Protein AF-0000000066623581 (afdb_homodimer)

Nearest PDB structures (foldseek):
  4w92-assembly1_B  TM=9.707E-01  e=7.451E-16  Homo sapiens
  6laz-assembly2_C  TM=9.858E-01  e=1.625E-15  Homo sapiens
  7lhx-assembly1_A  TM=9.417E-01  e=9.216E-16  Homo sapiens
  6cmn-assembly1_A  TM=9.379E-01  e=4.705E-15  Oryctolagus cuniculus
  8qzs-assembly1_2B  TM=9.803E-01  e=4.235E-14  Homo sapiens

Solvent-accessible surface area (backbone atoms only — not comparable to full-atom values): 9289 Å² total; per-residue (Å²): 124,81,68,74,72,76,64,66,34,26,19,30,33,34,36,55,40,54,69,84,54,53,65,72,57,48,52,52,52,49,50,66,63,54,43,78,47,38,60,68,74,48,71,49,71,46,78,46,85,92,34,56,24,31,36,36,43,31,29,72,42,40,67,25,28,53,50,39,39,70,71,40,51,58,36,76,41,87,90,27,51,27,41,54,38,65,22,126,79,68,73,72,76,63,65,32,27,19,31,34,34,36,55,42,55,68,84,53,54,67,71,57,46,52,52,52,49,48,66,64,52,45,78,47,38,61,67,72,48,72,48,70,48,79,46,85,91,34,60,24,34,36,36,42,31,29,72,42,40,67,25,27,54,51,40,40,70,72,40,50,57,37,77,41,86,91,25,52,27,42,54,38,67,22

Radius of gyration: 16.02 Å; Cα contacts (8 Å, |Δi|>4): 332; chains: 2; bounding box: 30×44×46 Å

Foldseek 3Di:
DPPPPPPQFQKKKKAFADQVDDQVRVQVVVCVVLCVLHAWPDKDDDNPPVQGRMMMTGHPDSSSLVVCQVVQDQNDDPRTGMHMDGD/DPPPPPPQFQKKKKAFADQVDDQVRVQVVVCVVLCVLHAWPDKDDDNPPVQGRMMMTGHPDSSSLVVCQVVQDQNDDPNTGMHMDGD

Organism: Homo sapiens (NCBI:txid9606)

InterPro domains:
  IPR000504 RNA recognition motif domain [PF00076] (12-82)
  IPR000504 RNA recognition motif domain [PS50102] (10-87)
  IPR000504 RNA recognition motif domain [SM00360] (11-85)
  IPR012677 Nucleotide-binding alpha-beta plait domain superfamily [G3DSA:3.30.70.330] (3-87)
  IPR035979 RNA-binding domain superfamily [SSF54928] (5-86)
  IPR045164 RNA-binding region-containing protein RBM41/RNPC3 [PTHR16105] (8-82)

Structure (mmCIF, N/CA/C/O backbone):
data_AF-0000000066623581-model_v1
#
loop_
_entity.id
_entity.type
_entity.pdbx_description
1 polymer 'Small nuclear ribonucleoprotein polypeptide A'
#
loop_
_atom_site.group_PDB
_atom_site.id
_atom_site.type_symbol
_atom_site.label_atom_id
_atom_site.label_alt_id
_atom_site.label_comp_id
_atom_site.label_asym_id
_atom_site.label_entity_id
_atom_site.label_seq_id
_atom_site.pdbx_PDB_ins_code
_atom_site.Cartn_x
_atom_site.Cartn_y
_atom_site.Cartn_z
_atom_site.occupancy
_atom_site.B_iso_or_equiv
_atom_site.auth_seq_id
_atom_site.auth_comp_id
_atom_site.auth_asym_id
_atom_site.auth_atom_id
_atom_site.pdbx_PDB_model_num
ATOM 1 N N . MET A 1 1 ? -3.604 20.906 -21.891 1 21.44 1 MET A N 1
ATOM 2 C CA . MET A 1 1 ? -3.58 19.484 -22.234 1 21.44 1 MET A CA 1
ATOM 3 C C . MET A 1 1 ? -3.334 18.625 -21 1 21.44 1 MET A C 1
ATOM 5 O O . MET A 1 1 ? -2.387 18.859 -20.25 1 21.44 1 MET A O 1
ATOM 9 N N . ALA A 1 2 ? -4.367 18.062 -20.438 1 31.56 2 ALA A N 1
ATOM 10 C CA . ALA A 1 2 ? -4.238 17.594 -19.062 1 31.56 2 ALA A CA 1
ATOM 11 C C . ALA A 1 2 ? -3.074 16.625 -18.922 1 31.56 2 ALA A C 1
ATOM 13 O O . ALA A 1 2 ? -2.963 15.656 -19.688 1 31.56 2 ALA A O 1
ATOM 14 N N . VAL A 1 3 ? -1.885 17.031 -18.828 1 36.88 3 VAL A N 1
ATOM 15 C CA . VAL A 1 3 ? -0.768 16.109 -18.656 1 36.88 3 VAL A CA 1
ATOM 16 C C . VAL A 1 3 ? -1.218 14.914 -17.812 1 36.88 3 VAL A C 1
ATOM 18 O O . VAL A 1 3 ? -1.796 15.078 -16.734 1 36.88 3 VAL A O 1
ATOM 21 N N . PRO A 1 4 ? -1.671 13.938 -18.438 1 39.44 4 PRO A N 1
ATOM 22 C CA . PRO A 1 4 ? -2.146 12.797 -17.656 1 39.44 4 PRO A CA 1
ATOM 23 C C . PRO A 1 4 ? -1.279 12.523 -16.438 1 39.44 4 PRO A C 1
ATOM 25 O O . PRO A 1 4 ? -0.058 12.398 -16.547 1 39.44 4 PRO A O 1
ATOM 28 N N . GLU A 1 5 ? -1.273 13.359 -15.523 1 42.47 5 GLU A N 1
ATOM 29 C CA . GLU A 1 5 ? -0.452 13.266 -14.32 1 42.47 5 GLU A CA 1
ATOM 30 C C . GLU A 1 5 ? -0.255 11.812 -13.898 1 42.47 5 GLU A C 1
ATOM 32 O O . GLU A 1 5 ? -1.187 11.172 -13.406 1 42.47 5 GLU A O 1
ATOM 37 N N . THR A 1 6 ? 0.348 11.031 -14.812 1 47.38 6 THR A N 1
ATOM 38 C CA . THR A 1 6 ? 0.701 9.656 -14.484 1 47.38 6 THR A CA 1
ATOM 39 C C . THR A 1 6 ? 1.296 9.578 -13.078 1 47.38 6 THR A C 1
ATOM 41 O O . THR A 1 6 ? 2.402 10.062 -12.836 1 47.38 6 THR A O 1
ATOM 44 N N . ARG A 1 7 ? 0.52 9.797 -12.039 1 55.69 7 ARG A N 1
ATOM 45 C CA . ARG A 1 7 ? 0.974 9.914 -10.656 1 55.69 7 ARG A CA 1
ATOM 46 C C . ARG A 1 7 ? 1.754 8.672 -10.234 1 55.69 7 ARG A C 1
ATOM 48 O O . ARG A 1 7 ? 1.353 7.547 -10.539 1 55.69 7 ARG A O 1
ATOM 55 N N . PRO A 1 8 ? 3.105 8.797 -10.016 1 64.81 8 PRO A N 1
ATOM 56 C CA . PRO A 1 8 ? 4.012 7.711 -9.617 1 64.81 8 PRO A CA 1
ATOM 57 C C . PRO A 1 8 ? 3.422 6.816 -8.531 1 64.81 8 PRO A C 1
ATOM 59 O O . PRO A 1 8 ? 2.754 7.305 -7.617 1 64.81 8 PRO A O 1
ATOM 62 N N . ASN A 1 9 ? 3.316 5.527 -8.875 1 87 9 ASN A N 1
ATOM 63 C CA . ASN A 1 9 ? 2.738 4.57 -7.938 1 87 9 ASN A CA 1
ATOM 64 C C . ASN A 1 9 ? 3.814 3.719 -7.27 1 87 9 ASN A C 1
ATOM 66 O O . ASN A 1 9 ? 4.535 2.982 -7.945 1 87 9 ASN A O 1
ATOM 70 N N . HIS A 1 10 ? 3.916 3.852 -5.953 1 93.25 10 HIS A N 1
ATOM 71 C CA . HIS A 1 10 ? 4.871 3.066 -5.184 1 93.25 10 HIS A CA 1
ATOM 72 C C . HIS A 1 10 ? 4.371 1.642 -4.969 1 93.25 10 HIS A C 1
ATOM 74 O O . HIS A 1 10 ? 5.145 0.753 -4.609 1 93.25 10 HIS A O 1
ATOM 80 N N . THR A 1 11 ? 3.092 1.445 -5.238 1 95.56 11 THR A N 1
ATOM 81 C CA . THR A 1 11 ? 2.471 0.209 -4.777 1 95.56 11 THR A CA 1
ATOM 82 C C . THR A 1 11 ? 1.982 -0.625 -5.957 1 95.56 11 THR A C 1
ATOM 84 O O . THR A 1 11 ? 1.355 -0.098 -6.879 1 95.56 11 THR A O 1
ATOM 87 N N . ILE A 1 12 ? 2.289 -1.877 -5.875 1 95.12 12 ILE A N 1
ATOM 88 C CA . ILE A 1 12 ? 1.682 -2.785 -6.84 1 95.12 12 ILE A CA 1
ATOM 89 C C . ILE A 1 12 ? 0.697 -3.711 -6.129 1 95.12 12 ILE A C 1
ATOM 91 O O . ILE A 1 12 ? 0.937 -4.129 -4.996 1 95.12 12 ILE A O 1
ATOM 95 N N . TYR A 1 13 ? -0.347 -3.84 -6.75 1 93.88 13 TYR A N 1
A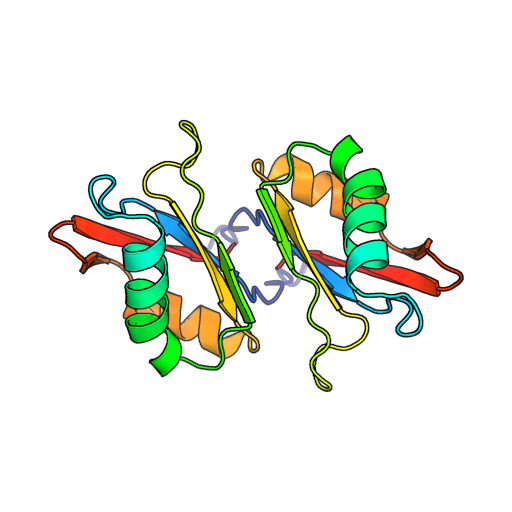TOM 96 C CA . TYR A 1 13 ? -1.37 -4.797 -6.348 1 93.88 13 TYR A CA 1
ATOM 97 C C . TYR A 1 13 ? -1.183 -6.129 -7.066 1 93.88 13 TYR A C 1
ATOM 99 O O . TYR A 1 13 ? -0.993 -6.164 -8.281 1 93.88 13 TYR A O 1
ATOM 107 N N . ILE A 1 14 ? -1.216 -7.227 -6.293 1 95.75 14 ILE A N 1
ATOM 108 C CA . ILE A 1 14 ? -1.055 -8.562 -6.852 1 95.75 14 ILE A CA 1
ATOM 109 C C . ILE A 1 14 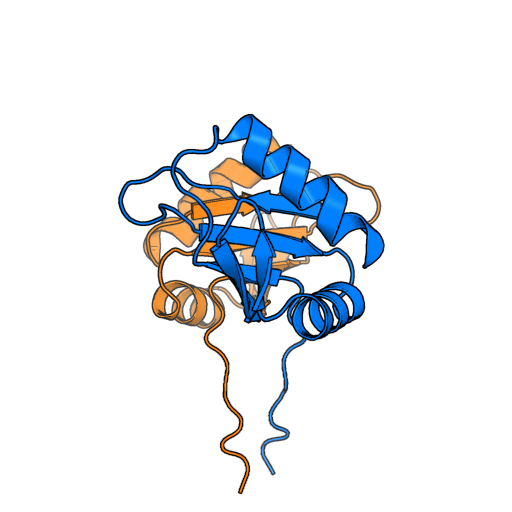? -2.301 -9.398 -6.562 1 95.75 14 ILE A C 1
ATOM 111 O O . ILE A 1 14 ? -2.832 -9.367 -5.449 1 95.75 14 ILE A O 1
ATOM 115 N N . ASN A 1 15 ? -2.771 -10.047 -7.645 1 93.81 15 ASN A N 1
ATOM 116 C CA . ASN A 1 15 ? -3.867 -10.984 -7.43 1 93.81 15 ASN A CA 1
ATOM 117 C C . ASN A 1 15 ? -3.578 -12.336 -8.07 1 93.81 15 ASN A C 1
ATOM 119 O O . ASN A 1 15 ? -2.512 -12.539 -8.648 1 93.81 15 ASN A O 1
ATOM 123 N N . ASN A 1 16 ? -4.422 -13.273 -7.73 1 95 16 ASN A N 1
ATOM 124 C CA . ASN A 1 16 ? -4.324 -14.648 -8.219 1 95 16 ASN A CA 1
ATOM 125 C C . ASN A 1 16 ? -3.195 -15.406 -7.527 1 95 16 ASN A C 1
ATOM 127 O O . ASN A 1 16 ? -2.529 -16.234 -8.148 1 95 16 ASN A O 1
ATOM 131 N N . LEU A 1 17 ? -2.99 -15.086 -6.273 1 95.94 17 LEU A N 1
ATOM 132 C CA . LEU A 1 17 ? -2.043 -15.844 -5.465 1 95.94 17 LEU A CA 1
ATOM 133 C C . LEU A 1 17 ? -2.697 -17.109 -4.898 1 95.94 17 LEU A C 1
ATOM 135 O O . LEU A 1 17 ? -3.916 -17.141 -4.707 1 95.94 17 LEU A O 1
ATOM 139 N N . ASN A 1 18 ? -1.864 -18.031 -4.691 1 95.5 18 ASN A N 1
ATOM 140 C CA . ASN A 1 18 ? -2.342 -19.312 -4.156 1 95.5 18 ASN A CA 1
ATOM 141 C C . ASN A 1 18 ? -2.865 -19.156 -2.73 1 95.5 18 ASN A C 1
ATOM 143 O O . ASN A 1 18 ? -2.117 -18.781 -1.826 1 95.5 18 ASN A O 1
ATOM 147 N N . GLU A 1 19 ? -4.039 -19.438 -2.555 1 94.12 19 GLU A N 1
ATOM 148 C CA . GLU A 1 19 ? -4.711 -19.203 -1.279 1 94.12 19 GLU A CA 1
ATOM 149 C C . GLU A 1 19 ? -4.414 -20.328 -0.285 1 94.12 19 GLU A C 1
ATOM 151 O O . GLU A 1 19 ? -4.711 -20.203 0.905 1 94.12 19 GLU A O 1
ATOM 156 N N . LYS A 1 20 ? -3.816 -21.312 -0.654 1 94.12 20 LYS A N 1
ATOM 157 C CA . LYS A 1 20 ? -3.498 -22.453 0.199 1 94.12 20 LYS A CA 1
ATOM 158 C C . LYS A 1 20 ? -2.203 -22.219 0.972 1 94.12 20 LYS A C 1
ATOM 160 O O . LYS A 1 20 ? -1.909 -22.938 1.933 1 94.12 20 LYS A O 1
ATOM 165 N N . ILE A 1 21 ? -1.446 -21.281 0.54 1 95.19 21 ILE A N 1
ATOM 166 C CA . ILE A 1 21 ? -0.164 -20.984 1.17 1 95.19 21 ILE A CA 1
ATOM 167 C C . ILE A 1 21 ? -0.391 -20.172 2.449 1 95.19 21 ILE A C 1
ATOM 169 O O . ILE A 1 21 ? -1.214 -19.25 2.475 1 95.19 21 ILE A O 1
ATOM 173 N N . LYS A 1 22 ? 0.323 -20.578 3.479 1 94 22 LYS A N 1
ATOM 174 C CA . LYS A 1 22 ? 0.242 -19.828 4.734 1 94 22 LYS A CA 1
ATOM 175 C C . LYS A 1 22 ? 0.644 -18.375 4.539 1 94 22 LYS A C 1
ATOM 177 O O . LYS A 1 22 ? 1.598 -18.078 3.814 1 94 22 LYS A O 1
ATOM 182 N N . LYS A 1 23 ? -0.015 -17.547 5.23 1 93.5 23 LYS A N 1
ATOM 183 C CA . LYS A 1 23 ? 0.172 -16.109 5.09 1 93.5 23 LYS A CA 1
ATOM 184 C C . LYS A 1 23 ? 1.636 -15.719 5.285 1 93.5 23 LYS A C 1
ATOM 186 O O . LYS A 1 23 ? 2.215 -15.016 4.449 1 93.5 23 LYS A O 1
ATOM 191 N N . ASP A 1 24 ? 2.225 -16.203 6.426 1 94.75 24 ASP A N 1
ATOM 192 C CA . ASP A 1 24 ? 3.605 -15.844 6.738 1 94.75 24 ASP A CA 1
ATOM 193 C C . ASP A 1 24 ? 4.562 -16.359 5.668 1 94.75 24 ASP A C 1
ATOM 195 O O . ASP A 1 24 ? 5.52 -15.672 5.301 1 94.75 24 ASP A O 1
ATOM 199 N N . GLU A 1 25 ? 4.27 -17.5 5.152 1 96.31 25 GLU A N 1
ATOM 200 C CA . GLU A 1 25 ? 5.09 -18.078 4.094 1 96.31 25 GLU A CA 1
ATOM 201 C C . GLU A 1 25 ? 4.938 -17.297 2.793 1 96.31 25 GLU A C 1
ATOM 203 O O . GLU A 1 25 ? 5.926 -17.016 2.109 1 96.31 25 GLU A O 1
ATOM 208 N N . LEU A 1 26 ? 3.74 -16.938 2.521 1 95.94 26 LEU A N 1
ATOM 209 C CA . LEU A 1 26 ? 3.463 -16.172 1.316 1 95.94 26 LEU A CA 1
ATOM 210 C C . LEU A 1 26 ? 4.168 -14.812 1.363 1 95.94 26 LEU A C 1
ATOM 212 O O . LEU A 1 26 ? 4.793 -14.406 0.384 1 95.94 26 LEU A O 1
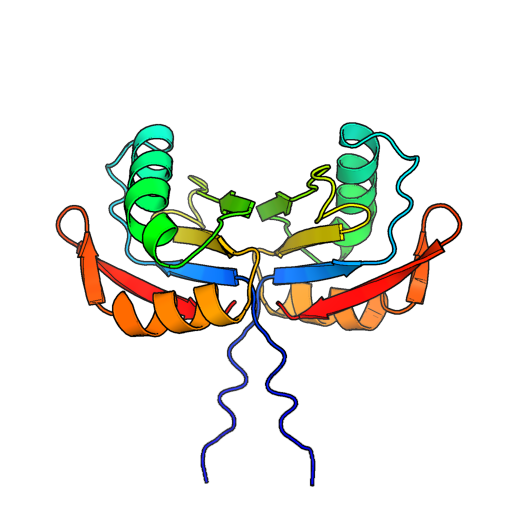ATOM 216 N N . LYS A 1 27 ? 4.082 -14.188 2.461 1 96.44 27 LYS A N 1
ATOM 217 C CA . LYS A 1 27 ? 4.738 -12.891 2.635 1 96.44 27 LYS A CA 1
ATOM 218 C C . LYS A 1 27 ? 6.246 -13.008 2.43 1 96.44 27 LYS A C 1
ATOM 220 O O . LYS A 1 27 ? 6.844 -12.188 1.729 1 96.44 27 LYS A O 1
ATOM 225 N N . LYS A 1 28 ? 6.848 -13.969 3.016 1 97.75 28 LYS A N 1
ATOM 226 C CA . LYS A 1 28 ? 8.281 -14.203 2.877 1 97.75 28 LYS A CA 1
ATOM 227 C C . LYS A 1 28 ? 8.664 -14.453 1.422 1 97.75 28 LYS A C 1
ATOM 229 O O . LYS A 1 28 ? 9.672 -13.938 0.937 1 97.75 28 LYS A O 1
ATOM 234 N N . SER A 1 29 ? 7.863 -15.281 0.788 1 97.88 29 SER A N 1
ATOM 235 C CA . SER A 1 29 ? 8.133 -15.617 -0.605 1 97.88 29 SER A CA 1
ATOM 236 C C . SER A 1 29 ? 8.016 -14.398 -1.506 1 97.88 29 SER A C 1
ATOM 238 O O . SER A 1 29 ? 8.859 -14.18 -2.379 1 97.88 29 SER A O 1
ATOM 240 N N . LEU A 1 30 ? 7.023 -13.602 -1.271 1 98.06 30 LEU A N 1
ATOM 241 C CA . LEU A 1 30 ? 6.855 -12.367 -2.031 1 98.06 30 LEU A CA 1
ATOM 242 C C . LEU A 1 30 ? 8.023 -11.422 -1.796 1 98.06 30 LEU A C 1
ATOM 244 O O . LEU A 1 30 ? 8.516 -10.789 -2.734 1 98.06 30 LEU A O 1
ATOM 248 N N . TYR A 1 31 ? 8.391 -11.328 -0.557 1 98.12 31 TYR A N 1
ATOM 249 C CA . TYR A 1 31 ? 9.555 -10.5 -0.25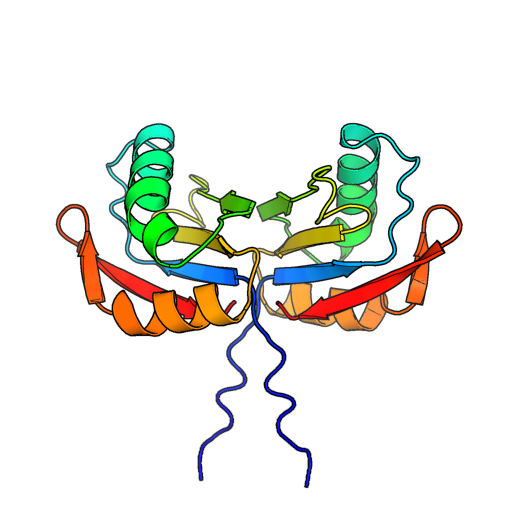 1 98.12 31 TYR A CA 1
ATOM 250 C C . TYR A 1 31 ? 10.781 -10.969 -1.024 1 98.12 31 TYR A C 1
ATOM 252 O O . TYR A 1 31 ? 11.5 -10.148 -1.607 1 98.12 31 TYR A O 1
ATOM 260 N N . ALA A 1 32 ? 11.016 -12.242 -1.083 1 97.81 32 ALA A N 1
ATOM 261 C CA . ALA A 1 32 ? 12.18 -12.812 -1.754 1 97.81 32 ALA A CA 1
ATOM 262 C C . ALA A 1 32 ? 12.148 -12.523 -3.252 1 97.81 32 ALA A C 1
ATOM 264 O O . ALA A 1 32 ? 13.18 -12.219 -3.854 1 97.81 32 ALA A O 1
ATOM 265 N N . ILE A 1 33 ? 11.016 -12.547 -3.85 1 97.25 33 ILE A N 1
ATOM 266 C CA . ILE A 1 33 ? 10.844 -12.375 -5.289 1 97.25 33 ILE A CA 1
ATOM 267 C C . ILE A 1 33 ? 10.953 -10.891 -5.645 1 97.25 33 ILE A C 1
ATOM 269 O O . ILE A 1 33 ? 11.664 -10.523 -6.586 1 97.25 33 ILE A O 1
ATOM 273 N N . PHE A 1 34 ? 10.328 -10.023 -4.941 1 98.19 34 PHE A N 1
ATOM 274 C CA . PHE A 1 34 ? 10.164 -8.633 -5.348 1 98.19 34 PHE A CA 1
ATOM 275 C C . PHE A 1 34 ? 11.328 -7.785 -4.852 1 98.19 34 PHE A C 1
ATOM 277 O O . PHE A 1 34 ? 11.531 -6.668 -5.332 1 98.19 34 PHE A O 1
ATOM 284 N N . SER A 1 35 ? 12.07 -8.289 -3.916 1 98.12 35 SER A N 1
ATOM 285 C CA . SER A 1 35 ? 13.188 -7.516 -3.375 1 98.12 35 SER A CA 1
ATOM 286 C C . SER A 1 35 ? 14.227 -7.215 -4.449 1 98.12 35 SER A C 1
ATOM 288 O O . SER A 1 35 ? 15.023 -6.285 -4.309 1 98.12 35 SER A O 1
ATOM 290 N N . GLN A 1 36 ? 14.258 -7.992 -5.48 1 97.62 36 GLN A N 1
ATOM 291 C CA . GLN A 1 36 ? 15.234 -7.801 -6.547 1 97.62 36 GLN A CA 1
ATOM 292 C C . GLN A 1 36 ? 14.992 -6.492 -7.289 1 97.62 36 GLN A C 1
ATOM 294 O O . GLN A 1 36 ? 15.875 -5.996 -7.992 1 97.62 36 GLN A O 1
ATOM 299 N N . PHE A 1 37 ? 13.844 -5.988 -7.219 1 98 37 PHE A N 1
ATOM 300 C CA . PHE A 1 37 ? 13.5 -4.805 -7.996 1 98 37 PHE A CA 1
ATOM 301 C C . PHE A 1 37 ? 13.781 -3.535 -7.199 1 98 37 PHE A C 1
ATOM 303 O O . PHE A 1 37 ? 13.727 -2.432 -7.746 1 98 37 PHE A O 1
ATOM 310 N N . GLY A 1 38 ? 13.977 -3.736 -5.875 1 97.56 38 GLY A N 1
ATOM 311 C CA . GLY A 1 38 ? 14.266 -2.588 -5.031 1 97.56 38 GLY A CA 1
ATOM 312 C C . GLY A 1 38 ? 13.828 -2.785 -3.59 1 97.56 38 GLY A C 1
ATOM 313 O O . GLY A 1 38 ? 13.328 -3.852 -3.227 1 97.56 38 GLY A O 1
ATOM 314 N N . GLN A 1 39 ? 14.055 -1.766 -2.838 1 95.44 39 GLN A N 1
ATOM 315 C CA . GLN A 1 39 ? 13.711 -1.815 -1.421 1 95.44 39 GLN A CA 1
ATOM 316 C C . GLN A 1 39 ? 12.195 -1.862 -1.225 1 95.44 39 GLN A C 1
ATOM 318 O O . GLN A 1 39 ? 11.461 -1.068 -1.817 1 95.44 39 GLN A O 1
ATOM 323 N N . ILE A 1 40 ? 11.844 -2.809 -0.389 1 96.19 40 ILE A N 1
ATOM 324 C CA . ILE A 1 40 ? 10.43 -2.977 -0.048 1 96.19 40 ILE A CA 1
ATOM 325 C C . ILE A 1 40 ? 10.156 -2.342 1.312 1 96.19 40 ILE A C 1
ATOM 327 O O . ILE A 1 40 ? 10.859 -2.613 2.287 1 96.19 40 ILE A O 1
ATOM 331 N N . LEU A 1 41 ? 9.164 -1.514 1.302 1 93.31 41 LEU A N 1
ATOM 332 C CA . LEU A 1 41 ? 8.766 -0.901 2.566 1 93.31 41 LEU A CA 1
ATOM 333 C C . LEU A 1 41 ? 7.891 -1.85 3.379 1 93.31 41 LEU A C 1
ATOM 335 O O . LEU A 1 41 ? 8.078 -1.985 4.59 1 93.31 41 LEU A O 1
ATOM 339 N N . ASP A 1 42 ? 6.945 -2.457 2.686 1 94.06 42 ASP A N 1
ATOM 340 C CA . ASP A 1 42 ? 6.055 -3.395 3.363 1 94.06 42 ASP A CA 1
ATOM 341 C C . ASP A 1 42 ? 5.281 -4.242 2.355 1 94.06 42 ASP A C 1
ATOM 343 O O . ASP A 1 42 ? 5.184 -3.885 1.182 1 94.06 42 ASP A O 1
ATOM 347 N N . ILE A 1 43 ? 4.871 -5.367 2.809 1 96.44 43 ILE A N 1
ATOM 348 C CA . ILE A 1 43 ? 3.99 -6.238 2.037 1 96.44 43 ILE A CA 1
ATOM 349 C C . ILE A 1 43 ? 2.723 -6.523 2.838 1 96.44 43 ILE A C 1
ATOM 351 O O . ILE A 1 43 ? 2.793 -6.957 3.99 1 96.44 43 ILE A O 1
ATOM 355 N N . LEU A 1 44 ? 1.653 -6.207 2.248 1 94.56 44 LEU A N 1
ATOM 356 C CA . LEU A 1 44 ? 0.366 -6.539 2.85 1 94.56 44 LEU A CA 1
ATOM 357 C C . LEU A 1 44 ? -0.222 -7.797 2.217 1 94.56 44 LEU A C 1
ATOM 359 O O . LEU A 1 44 ? -0.404 -7.855 0.999 1 94.56 44 LEU A O 1
ATOM 363 N N . VAL A 1 45 ? -0.357 -8.781 3.086 1 92.81 45 VAL A N 1
ATOM 364 C CA . VAL A 1 45 ? -1.046 -10 2.672 1 92.81 45 VAL A CA 1
ATOM 365 C C . VAL A 1 45 ? -2.27 -10.227 3.555 1 92.81 45 VAL A C 1
ATOM 367 O O . VAL A 1 45 ? -2.162 -10.242 4.781 1 92.81 45 VAL A O 1
ATOM 370 N N . SER A 1 46 ? -3.461 -10 3.025 1 77.5 46 SER A N 1
ATOM 371 C CA . SER A 1 46 ? -4.641 -10.18 3.863 1 77.5 46 SER A CA 1
ATOM 372 C C . SER A 1 46 ? -5.305 -11.531 3.596 1 77.5 46 SER A C 1
ATOM 374 O O . SER A 1 46 ? -5.219 -12.062 2.486 1 77.5 46 SER A O 1
ATOM 376 N N . ARG A 1 47 ? -5.762 -12.148 4.684 1 71.62 47 ARG A N 1
ATOM 377 C CA . ARG A 1 47 ? -6.469 -13.414 4.547 1 71.62 47 ARG A CA 1
ATOM 378 C C . ARG A 1 47 ? -7.969 -13.227 4.738 1 71.62 47 ARG A C 1
ATOM 380 O O . ARG A 1 47 ? -8.688 -14.188 5.031 1 71.62 47 ARG A O 1
ATOM 387 N N . SER A 1 48 ? -8.258 -11.945 4.746 1 74.69 48 SER A N 1
ATOM 388 C CA . SER A 1 48 ? -9.711 -11.797 4.816 1 74.69 48 SER A CA 1
ATOM 389 C C . SER A 1 48 ? -10.383 -12.414 3.592 1 74.69 48 SER A C 1
ATOM 391 O O . SER A 1 48 ? -9.75 -12.578 2.547 1 74.69 48 SER A O 1
ATOM 393 N N . LEU A 1 49 ? -11.547 -12.992 3.844 1 71.06 49 LEU A N 1
ATOM 394 C CA . LEU A 1 49 ? -12.297 -13.664 2.789 1 71.06 49 LEU A CA 1
ATOM 395 C C . LEU A 1 49 ? -12.305 -12.828 1.512 1 71.06 49 LEU A C 1
ATOM 397 O O . LEU A 1 49 ? -12.125 -13.367 0.415 1 71.06 49 LEU A O 1
ATOM 401 N N . LYS A 1 50 ? -12.391 -11.555 1.651 1 76.62 50 LYS A N 1
ATOM 402 C CA . LYS A 1 50 ? -12.547 -10.695 0.478 1 76.62 50 LYS A CA 1
ATOM 403 C C . LYS A 1 50 ? -11.188 -10.359 -0.137 1 76.62 50 LYS A C 1
ATOM 405 O O . LYS A 1 50 ? -11.109 -9.945 -1.294 1 76.62 50 LYS A O 1
ATOM 410 N N . MET A 1 51 ? -10.156 -10.727 0.57 1 79.75 51 MET A N 1
ATOM 411 C CA . MET A 1 51 ? -8.836 -10.352 0.079 1 79.75 51 MET A CA 1
ATOM 412 C C . MET A 1 51 ? -7.941 -11.578 -0.069 1 79.75 51 MET A C 1
ATOM 414 O O . MET A 1 51 ? -6.715 -11.469 -0.044 1 79.75 51 MET A O 1
ATOM 418 N N . ARG A 1 52 ? -8.648 -12.758 -0.281 1 87 52 ARG A N 1
ATOM 419 C CA . ARG A 1 52 ? -7.875 -13.977 -0.487 1 87 52 ARG A CA 1
ATOM 420 C C . ARG A 1 52 ? -7.176 -13.953 -1.842 1 87 52 ARG A C 1
ATOM 422 O O . ARG A 1 52 ? -7.754 -13.516 -2.84 1 87 52 ARG A O 1
ATOM 429 N N . GLY A 1 53 ? -5.922 -14.375 -1.813 1 93.12 53 GLY A N 1
ATOM 430 C CA . GLY A 1 53 ? -5.164 -14.438 -3.055 1 93.12 53 GLY A CA 1
ATOM 431 C C . GLY A 1 53 ? -4.664 -13.086 -3.521 1 93.12 53 GLY A C 1
ATOM 432 O O . GLY A 1 53 ? -4.355 -12.906 -4.699 1 93.12 53 GLY A O 1
ATOM 433 N N . GLN A 1 54 ? -4.719 -12.094 -2.629 1 93.88 54 GLN A N 1
ATOM 434 C CA . GLN A 1 54 ? -4.285 -10.75 -2.986 1 93.88 54 GLN A CA 1
ATOM 435 C C . GLN A 1 54 ? -3.156 -10.273 -2.074 1 93.88 54 GLN A C 1
ATOM 437 O O . GLN A 1 54 ? -3.016 -10.766 -0.95 1 93.88 54 GLN A O 1
ATOM 442 N N . ALA A 1 55 ? -2.385 -9.391 -2.609 1 96 55 ALA A N 1
ATOM 443 C CA . ALA A 1 55 ? -1.314 -8.773 -1.829 1 96 55 ALA A CA 1
ATOM 444 C C . ALA A 1 55 ? -0.963 -7.391 -2.375 1 96 55 ALA A C 1
ATOM 446 O O . ALA A 1 55 ? -1.288 -7.07 -3.521 1 96 55 ALA A O 1
ATOM 447 N N . PHE A 1 56 ? -0.438 -6.617 -1.587 1 95.56 56 PHE A N 1
ATOM 448 C CA . PHE A 1 56 ? 0.125 -5.328 -1.965 1 95.56 56 PHE A CA 1
ATOM 449 C C . PHE A 1 56 ? 1.604 -5.254 -1.604 1 95.56 56 PHE A C 1
ATOM 451 O O . PHE A 1 56 ? 1.991 -5.594 -0.483 1 95.56 56 PHE A O 1
ATOM 458 N N . VAL A 1 57 ? 2.393 -4.852 -2.527 1 96.94 57 VAL A N 1
ATOM 459 C CA . VAL A 1 57 ? 3.812 -4.609 -2.295 1 96.94 57 VAL A CA 1
ATOM 460 C C . VAL A 1 57 ? 4.113 -3.117 -2.414 1 96.94 57 VAL A C 1
ATOM 462 O O . VAL A 1 57 ? 3.877 -2.514 -3.463 1 96.94 57 VAL A O 1
ATOM 465 N N . ILE A 1 58 ? 4.625 -2.602 -1.372 1 95.88 58 ILE A N 1
ATOM 466 C CA . ILE A 1 58 ? 4.969 -1.184 -1.365 1 95.88 58 ILE A CA 1
ATOM 467 C C . ILE A 1 58 ? 6.484 -1.019 -1.48 1 95.88 58 ILE A C 1
ATOM 469 O O . ILE A 1 58 ? 7.227 -1.423 -0.583 1 95.88 58 ILE A O 1
ATOM 473 N N . PHE A 1 59 ? 6.855 -0.343 -2.541 1 95.56 59 PHE A N 1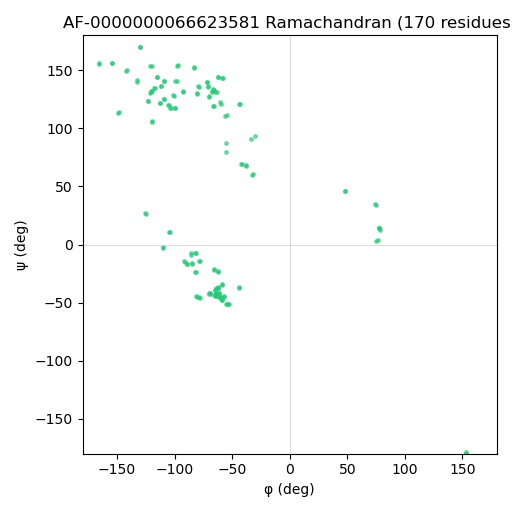
ATOM 474 C CA . PHE A 1 59 ? 8.266 -0.079 -2.779 1 95.56 59 PHE A CA 1
ATOM 475 C C . PHE A 1 59 ? 8.648 1.314 -2.293 1 95.56 59 PHE A C 1
ATOM 477 O O . PHE A 1 59 ? 7.809 2.215 -2.256 1 95.56 59 PHE A O 1
ATOM 484 N N . LYS A 1 60 ? 9.867 1.372 -2.004 1 92.25 60 LYS A N 1
ATOM 485 C CA . LYS A 1 60 ? 10.391 2.688 -1.653 1 92.25 60 LYS A CA 1
ATOM 486 C C . LYS A 1 60 ? 10.422 3.609 -2.869 1 92.25 60 LYS A C 1
ATOM 488 O O . LYS A 1 60 ? 10.078 4.789 -2.768 1 92.25 60 LYS A O 1
ATOM 493 N N . GLU A 1 61 ? 10.836 3.029 -3.957 1 93.81 61 GLU A N 1
ATOM 494 C CA . GLU A 1 61 ? 10.992 3.811 -5.18 1 93.81 61 GLU A CA 1
ATOM 495 C C . GLU A 1 61 ? 9.93 3.443 -6.211 1 93.81 61 GLU A C 1
ATOM 497 O O . GLU A 1 61 ? 9.617 2.266 -6.398 1 93.81 61 GLU A O 1
ATOM 502 N N . VAL A 1 62 ? 9.422 4.461 -6.926 1 93 62 VAL A N 1
ATOM 503 C CA . VAL A 1 62 ? 8.422 4.281 -7.973 1 93 62 VAL A CA 1
ATOM 504 C C . VAL A 1 62 ? 8.984 3.408 -9.086 1 93 62 VAL A C 1
ATOM 506 O O . VAL A 1 62 ? 8.289 2.551 -9.633 1 93 62 VAL A O 1
ATOM 509 N N . SER A 1 63 ? 10.211 3.645 -9.445 1 95.44 63 SER A N 1
ATOM 510 C CA . SER A 1 63 ? 10.844 2.877 -10.508 1 95.44 63 SER A CA 1
ATOM 511 C C . SER A 1 63 ? 10.867 1.389 -10.18 1 95.44 63 SER A C 1
ATOM 513 O O . SER A 1 63 ? 10.719 0.55 -11.07 1 95.44 63 SER A O 1
ATOM 515 N N . SER A 1 64 ? 11.016 1.048 -8.891 1 97.06 64 SER A N 1
ATOM 516 C CA . SER A 1 64 ? 10.984 -0.348 -8.461 1 97.06 64 SER A CA 1
ATOM 517 C C . SER A 1 64 ? 9.625 -0.982 -8.734 1 97.06 64 SER A C 1
ATOM 519 O O . SER A 1 64 ? 9.547 -2.094 -9.258 1 97.06 64 SER A O 1
ATOM 521 N N . ALA A 1 65 ? 8.602 -0.232 -8.422 1 95.81 65 ALA A N 1
ATOM 522 C CA . ALA A 1 65 ? 7.242 -0.721 -8.641 1 95.81 65 ALA A CA 1
ATOM 523 C C . ALA A 1 65 ? 6.977 -0.94 -10.133 1 95.81 65 ALA A C 1
ATOM 525 O O . ALA A 1 65 ? 6.43 -1.974 -10.523 1 95.81 65 ALA A O 1
ATOM 526 N N . THR A 1 66 ? 7.402 -0.006 -10.906 1 94.38 66 THR A N 1
ATOM 527 C CA . THR A 1 66 ? 7.18 -0.075 -12.344 1 94.38 66 THR A CA 1
ATOM 528 C C . THR A 1 66 ? 7.93 -1.259 -12.945 1 94.38 66 THR A C 1
ATOM 530 O O . THR A 1 66 ? 7.375 -2.002 -13.758 1 94.38 66 THR A O 1
ATOM 533 N N . ASN A 1 67 ? 9.164 -1.467 -12.555 1 96.31 67 ASN A N 1
ATOM 534 C CA . ASN A 1 67 ? 9.961 -2.578 -13.055 1 96.31 67 ASN A CA 1
ATOM 535 C C . ASN A 1 67 ? 9.383 -3.924 -12.633 1 96.31 67 ASN A C 1
ATOM 537 O O . ASN A 1 67 ? 9.375 -4.875 -13.414 1 96.31 67 ASN A O 1
ATOM 541 N N . ALA A 1 68 ? 9.008 -3.914 -11.359 1 97.19 68 ALA A N 1
ATOM 542 C CA . ALA A 1 68 ? 8.406 -5.141 -10.852 1 97.19 68 ALA A CA 1
ATOM 543 C C . ALA A 1 68 ? 7.16 -5.516 -11.648 1 97.19 68 ALA A C 1
ATOM 545 O O . ALA A 1 68 ? 6.973 -6.684 -12.008 1 97.19 68 ALA A O 1
ATOM 546 N N . LEU A 1 69 ? 6.312 -4.531 -11.852 1 94.19 69 LEU A N 1
ATOM 547 C CA . LEU A 1 69 ? 5.086 -4.758 -12.609 1 94.19 69 LEU A CA 1
ATOM 548 C C . LEU A 1 69 ? 5.387 -5.375 -13.969 1 94.19 69 LEU A C 1
ATOM 550 O O . LEU A 1 69 ? 4.805 -6.398 -14.336 1 94.19 69 LEU A O 1
ATOM 554 N N . ARG A 1 70 ? 6.25 -4.805 -14.664 1 93.06 70 ARG A N 1
ATOM 555 C CA . ARG A 1 70 ? 6.586 -5.238 -16.016 1 93.06 70 ARG A CA 1
ATOM 556 C C . ARG A 1 70 ? 7.211 -6.629 -16 1 93.06 70 ARG A C 1
ATOM 558 O O . ARG A 1 70 ? 6.898 -7.465 -16.859 1 93.06 70 ARG A O 1
ATOM 565 N N . SER A 1 71 ? 8.023 -6.922 -15.055 1 96.38 71 SER A N 1
ATOM 566 C CA . SER A 1 71 ? 8.828 -8.141 -15.031 1 96.38 71 SER A CA 1
ATOM 567 C C . SER A 1 71 ? 8.016 -9.32 -14.516 1 96.38 71 SER A C 1
ATOM 569 O O . SER A 1 71 ? 8.305 -10.477 -14.844 1 96.38 71 SER A O 1
ATOM 571 N N . MET A 1 72 ? 6.961 -8.992 -13.727 1 96.5 72 MET A N 1
ATOM 572 C CA . MET A 1 72 ? 6.367 -10.07 -12.945 1 96.5 72 MET A CA 1
ATOM 573 C C . MET A 1 72 ? 4.984 -10.43 -13.469 1 96.5 72 MET A C 1
ATOM 575 O O . MET A 1 72 ? 4.348 -11.359 -12.969 1 96.5 72 MET A O 1
ATOM 579 N N . GLN A 1 73 ? 4.57 -9.75 -14.422 1 94.19 73 GLN A N 1
ATOM 580 C CA . GLN A 1 73 ? 3.25 -10.016 -14.984 1 94.19 73 GLN A CA 1
ATOM 581 C C . GLN A 1 73 ? 3.158 -11.438 -15.523 1 94.19 73 GLN A C 1
ATOM 583 O O . GLN A 1 73 ? 3.945 -11.836 -16.391 1 94.19 73 GLN A O 1
ATOM 588 N N . GLY A 1 74 ? 2.199 -12.172 -15.008 1 94.44 74 GLY A N 1
ATOM 589 C CA . GLY A 1 74 ? 1.979 -13.523 -15.492 1 94.44 74 GLY A CA 1
ATOM 590 C C . GLY A 1 74 ? 3.02 -14.508 -14.992 1 94.44 74 GLY A C 1
ATOM 591 O O . GLY A 1 74 ? 3.002 -15.68 -15.375 1 94.44 74 GLY A O 1
ATOM 592 N N . PHE A 1 75 ? 3.869 -14.07 -14.219 1 95.56 75 PHE A N 1
ATOM 593 C CA . PHE A 1 75 ? 4.922 -14.938 -13.703 1 95.56 75 PHE A CA 1
ATOM 594 C C . PHE A 1 75 ? 4.328 -16.062 -12.859 1 95.56 75 PHE A C 1
ATOM 596 O O . PHE A 1 75 ? 3.486 -15.812 -11.992 1 95.56 75 PHE A O 1
ATOM 603 N N . PRO A 1 76 ? 4.715 -17.281 -13.094 1 97.12 76 PRO A N 1
ATOM 604 C CA . PRO A 1 76 ? 4.234 -18.391 -12.266 1 97.12 76 PRO A CA 1
ATOM 605 C C . PRO A 1 76 ? 4.738 -18.312 -10.828 1 97.12 76 PRO A C 1
ATOM 607 O O . PRO A 1 76 ? 5.934 -18.125 -10.594 1 97.12 76 PRO A O 1
ATOM 610 N N . PHE A 1 77 ? 3.803 -18.516 -9.945 1 97.19 77 PHE A N 1
ATOM 611 C CA . PHE A 1 77 ? 4.09 -18.406 -8.516 1 97.19 77 PHE A CA 1
ATOM 612 C C . PHE A 1 77 ? 3.207 -19.344 -7.715 1 97.19 77 PHE A C 1
ATOM 614 O O . PHE A 1 77 ? 1.991 -19.156 -7.637 1 97.19 77 PHE A O 1
ATOM 621 N N . TYR A 1 78 ? 3.824 -20.391 -7.062 1 97 78 TYR A N 1
ATOM 622 C CA . TYR A 1 78 ? 3.109 -21.453 -6.359 1 97 78 TYR A CA 1
ATOM 623 C C . TYR A 1 78 ? 1.985 -22.016 -7.223 1 97 78 TYR A C 1
ATOM 625 O O . TYR A 1 78 ? 0.839 -22.109 -6.777 1 97 78 TYR A O 1
ATOM 633 N N . ASP A 1 79 ? 2.312 -22.266 -8.422 1 96.25 79 ASP A N 1
ATOM 634 C CA . ASP A 1 79 ? 1.477 -23 -9.367 1 96.25 79 ASP A CA 1
ATOM 635 C C . ASP A 1 79 ? 0.36 -22.109 -9.914 1 96.25 79 ASP A C 1
ATOM 637 O O . ASP A 1 79 ? -0.631 -22.609 -10.453 1 96.25 79 ASP A O 1
ATOM 641 N N . LYS A 1 80 ? 0.361 -20.875 -9.789 1 97 80 LYS A N 1
ATOM 642 C CA . LYS A 1 80 ? -0.582 -19.922 -10.352 1 97 80 LYS A CA 1
ATOM 643 C C . LYS A 1 80 ? 0.15 -18.75 -11.008 1 97 80 LYS A C 1
ATOM 645 O O . LYS A 1 80 ? 1.17 -18.281 -10.492 1 97 80 LYS A O 1
ATOM 650 N N . PRO A 1 81 ? -0.361 -18.281 -12.141 1 97.38 81 PRO A N 1
ATOM 651 C CA . PRO A 1 81 ? 0.226 -17.062 -12.688 1 97.38 81 PRO A CA 1
ATOM 652 C C . PRO A 1 81 ? -0.105 -15.828 -11.852 1 97.38 81 PRO A C 1
ATOM 654 O O . PRO A 1 81 ? -1.274 -15.578 -11.539 1 97.38 81 PRO A O 1
ATOM 657 N N . MET A 1 82 ? 0.897 -15.086 -11.461 1 96.44 82 MET A N 1
ATOM 658 C CA . MET A 1 82 ? 0.715 -13.859 -10.695 1 96.44 82 MET A CA 1
ATOM 659 C C . MET A 1 82 ? 0.331 -12.703 -11.617 1 96.44 82 MET A C 1
ATOM 661 O O . MET A 1 82 ? 0.955 -12.492 -12.656 1 96.44 82 MET A O 1
ATOM 665 N N . TRP A 1 83 ? -0.725 -11.984 -11.266 1 95.88 83 TRP A N 1
ATOM 666 C CA . TRP A 1 83 ? -1.13 -10.781 -11.984 1 95.88 83 TRP A CA 1
ATOM 667 C C . TRP A 1 83 ? -0.868 -9.531 -11.156 1 95.88 83 TRP A C 1
ATOM 669 O O . TRP A 1 83 ? -1.269 -9.453 -9.992 1 95.88 83 TR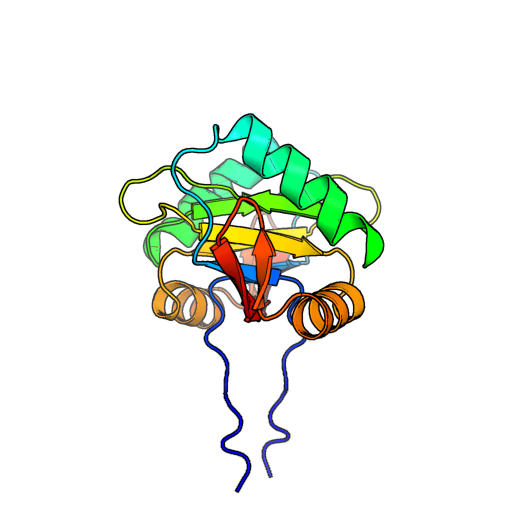P A O 1
ATOM 679 N N . CYS A 1 84 ? -0.125 -8.633 -11.773 1 95.19 84 CYS A N 1
ATOM 680 C CA . CYS A 1 84 ? 0.282 -7.426 -11.062 1 95.19 84 CYS A CA 1
ATOM 681 C C . CYS A 1 84 ? -0.33 -6.184 -11.703 1 95.19 84 CYS A C 1
ATOM 683 O O . CYS A 1 84 ? -0.481 -6.121 -12.93 1 95.19 84 CYS A O 1
ATOM 685 N N . HIS A 1 85 ? -0.664 -5.266 -10.828 1 92.5 85 HIS A N 1
ATOM 686 C CA . HIS A 1 85 ? -1.186 -3.969 -11.25 1 92.5 85 HIS A CA 1
ATOM 687 C C . HIS A 1 85 ? -0.65 -2.848 -10.367 1 92.5 85 HIS A C 1
ATOM 689 O O . HIS A 1 85 ? -0.33 -3.07 -9.195 1 92.5 85 HIS A O 1
ATOM 695 N N . LEU A 1 86 ? -0.541 -1.662 -11.047 1 90.12 86 LEU A N 1
ATOM 696 C CA . LEU A 1 86 ? -0.218 -0.513 -10.211 1 90.12 86 LEU A CA 1
ATOM 697 C C . LEU A 1 86 ? -1.413 -0.115 -9.352 1 90.12 86 LEU A C 1
ATOM 699 O O . LEU A 1 86 ? -2.557 -0.162 -9.805 1 90.12 86 LEU A O 1
ATOM 703 N N . SER A 1 87 ? -1.037 0.244 -8.07 1 86.12 87 SER A N 1
ATOM 704 C CA . SER A 1 87 ? -2.133 0.556 -7.16 1 86.12 87 SER A CA 1
ATOM 705 C C . SER A 1 87 ? -1.738 1.654 -6.176 1 86.12 87 SER A C 1
ATOM 707 O O . SER A 1 87 ? -0.626 1.649 -5.645 1 86.12 87 SER A O 1
ATOM 709 N N . MET B 1 1 ? -5.762 6.516 -29.219 1 20.94 1 MET B N 1
ATOM 710 C CA . MET B 1 1 ? -5.867 7.605 -28.25 1 20.94 1 MET B CA 1
ATOM 711 C C . MET B 1 1 ? -5.758 7.074 -26.828 1 20.94 1 MET B C 1
ATOM 713 O O . MET B 1 1 ? -6.613 6.305 -26.391 1 20.94 1 MET B O 1
ATOM 717 N N . ALA B 1 2 ? -4.613 6.762 -26.406 1 31.19 2 ALA B N 1
ATOM 718 C CA . ALA B 1 2 ? -4.449 5.77 -25.344 1 31.19 2 ALA B CA 1
ATOM 719 C C . ALA B 1 2 ? -5.246 6.148 -24.094 1 31.19 2 ALA B C 1
ATOM 721 O O . ALA B 1 2 ? -5.246 7.309 -23.688 1 31.19 2 ALA B O 1
ATOM 722 N N . VAL B 1 3 ? -6.465 5.801 -23.969 1 36.72 3 VAL B N 1
ATOM 723 C CA . VAL B 1 3 ? -7.238 6.062 -22.766 1 36.72 3 VAL B CA 1
ATOM 724 C C . VAL B 1 3 ? -6.316 6.055 -21.547 1 36.72 3 VAL B C 1
ATOM 726 O O . VAL B 1 3 ? -5.523 5.125 -21.375 1 36.72 3 VAL B O 1
ATOM 729 N N . PRO B 1 4 ? -5.852 7.137 -21.188 1 39.53 4 PRO B N 1
ATOM 730 C CA . PRO B 1 4 ? -4.941 7.156 -20.031 1 39.53 4 PRO B CA 1
ATOM 731 C C . PRO B 1 4 ? -5.352 6.176 -18.938 1 39.53 4 PRO B C 1
ATOM 733 O O . PRO B 1 4 ? -6.488 6.211 -18.469 1 39.53 4 PRO B O 1
ATOM 736 N N . GLU B 1 5 ? -5.258 4.973 -19.188 1 41.91 5 GLU B N 1
ATOM 737 C CA . GLU B 1 5 ? -5.672 3.918 -18.266 1 41.91 5 GLU B CA 1
ATOM 738 C C . GLU B 1 5 ? -5.473 4.344 -16.812 1 41.91 5 GLU B C 1
ATOM 740 O O . GLU B 1 5 ? -4.34 4.453 -16.344 1 41.91 5 GLU B O 1
ATOM 745 N N . THR B 1 6 ? -6.172 5.426 -16.422 1 47.25 6 THR B N 1
ATOM 746 C CA . THR B 1 6 ? -6.168 5.867 -15.031 1 47.25 6 THR B CA 1
ATOM 747 C C . THR B 1 6 ? -6.266 4.672 -14.086 1 47.25 6 THR B C 1
ATOM 749 O O . THR B 1 6 ? -7.301 4.004 -14.023 1 47.25 6 THR B O 1
ATOM 752 N N . ARG B 1 7 ? -5.238 3.842 -13.992 1 55.62 7 ARG B N 1
ATOM 753 C CA . ARG B 1 7 ? -5.238 2.596 -13.234 1 55.62 7 ARG B CA 1
ATOM 754 C C . ARG B 1 7 ? -5.637 2.836 -11.781 1 55.62 7 ARG B C 1
ATOM 756 O O . ARG B 1 7 ? -5.172 3.791 -11.156 1 55.62 7 ARG B O 1
ATOM 763 N N . PRO B 1 8 ? -6.848 2.336 -11.352 1 64.75 8 PRO B N 1
ATOM 764 C CA . PRO B 1 8 ? -7.395 2.506 -10 1 64.75 8 PRO B CA 1
ATOM 765 C C . PRO B 1 8 ? -6.355 2.266 -8.906 1 64.75 8 PRO B C 1
ATOM 767 O O . PRO B 1 8 ? -5.523 1.365 -9.031 1 64.75 8 PRO B O 1
ATOM 770 N N . ASN B 1 9 ? -6.164 3.305 -8.102 1 86.88 9 ASN B N 1
ATOM 771 C CA . ASN B 1 9 ? -5.176 3.217 -7.031 1 86.88 9 ASN B CA 1
ATOM 772 C C . ASN B 1 9 ? -5.84 3.014 -5.668 1 86.88 9 ASN B C 1
ATOM 774 O O . ASN B 1 9 ? -6.602 3.867 -5.211 1 86.88 9 ASN B O 1
ATOM 778 N N . HIS B 1 10 ? -5.539 1.878 -5.051 1 93.25 10 HIS B N 1
ATOM 779 C CA . HIS B 1 10 ? -6.07 1.569 -3.729 1 93.25 10 HIS B CA 1
ATOM 780 C C . HIS B 1 10 ? -5.301 2.311 -2.639 1 93.25 10 HIS B C 1
ATOM 782 O O . HIS B 1 10 ? -5.77 2.416 -1.504 1 93.25 10 HIS B O 1
ATOM 788 N N . THR B 1 11 ? -4.152 2.834 -3.021 1 95.62 11 THR B N 1
ATOM 789 C CA . THR B 1 11 ? -3.227 3.287 -1.988 1 95.62 11 THR B CA 1
ATOM 790 C C . THR B 1 11 ? -2.998 4.793 -2.088 1 95.62 11 THR B C 1
ATOM 792 O O . THR B 1 11 ? -2.781 5.324 -3.18 1 95.62 11 THR B O 1
ATOM 795 N N . ILE B 1 12 ? -3.055 5.414 -0.947 1 95.12 12 ILE B N 1
ATOM 796 C CA . ILE B 1 12 ? -2.641 6.812 -0.914 1 95.12 12 ILE B CA 1
ATOM 797 C C . ILE B 1 12 ? -1.348 6.945 -0.113 1 95.12 12 ILE B C 1
ATOM 799 O O . ILE B 1 12 ? -1.152 6.25 0.886 1 95.12 12 ILE B O 1
ATOM 803 N N . TYR B 1 13 ? -0.543 7.684 -0.655 1 93.81 13 TYR B N 1
ATOM 804 C CA . TYR B 1 13 ? 0.696 8.086 0 1 93.81 13 TYR B CA 1
ATOM 805 C C . TYR B 1 13 ? 0.517 9.406 0.744 1 93.81 13 TYR B C 1
ATOM 807 O O . TYR B 1 13 ? -0.028 10.367 0.195 1 93.81 13 TYR B O 1
ATOM 815 N N . ILE B 1 14 ? 0.968 9.445 2.006 1 95.69 14 ILE B N 1
ATOM 816 C CA . ILE B 1 14 ? 0.862 10.641 2.832 1 95.69 14 ILE B CA 1
ATOM 817 C C . ILE B 1 14 ? 2.254 11.094 3.26 1 95.69 14 ILE B C 1
ATOM 819 O O . ILE B 1 14 ? 3.092 10.281 3.645 1 95.69 14 ILE B O 1
ATOM 823 N N . ASN B 1 15 ? 2.465 12.414 3.068 1 93.75 15 ASN B N 1
ATOM 824 C CA . ASN B 1 15 ? 3.713 12.961 3.586 1 93.75 15 ASN B CA 1
ATOM 825 C C . ASN B 1 15 ? 3.469 14.219 4.422 1 93.75 15 ASN B C 1
ATOM 827 O O . ASN B 1 15 ? 2.324 14.633 4.602 1 93.75 15 ASN B O 1
ATOM 831 N N . ASN B 1 16 ? 4.504 14.633 5.074 1 94.88 16 ASN B N 1
ATOM 832 C CA . ASN B 1 16 ? 4.484 15.805 5.945 1 94.88 16 ASN B CA 1
ATOM 833 C C . ASN B 1 16 ? 3.758 15.516 7.254 1 94.88 16 ASN B C 1
ATOM 835 O O . ASN B 1 16 ? 3.078 16.391 7.797 1 94.88 16 ASN B O 1
ATOM 839 N N . LEU B 1 17 ? 3.91 14.281 7.719 1 95.88 17 LEU B N 1
ATOM 840 C CA . LEU B 1 17 ? 3.393 13.93 9.031 1 95.88 17 LEU B CA 1
ATOM 841 C C . LEU B 1 17 ? 4.379 14.32 10.133 1 95.88 17 LEU B C 1
ATOM 843 O O . LEU B 1 17 ? 5.586 14.391 9.883 1 95.88 17 LEU B O 1
ATOM 847 N N . ASN B 1 18 ? 3.805 14.57 11.25 1 95.38 18 ASN B N 1
ATOM 848 C CA . ASN B 1 18 ? 4.617 14.961 12.398 1 95.38 18 ASN B CA 1
ATOM 849 C C . ASN B 1 18 ? 5.527 13.82 12.852 1 95.38 18 ASN B C 1
ATOM 851 O O . ASN B 1 18 ? 5.047 12.766 13.258 1 95.38 18 ASN B O 1
ATOM 855 N N . GLU B 1 19 ? 6.73 14.031 12.812 1 93.88 19 GLU B N 1
ATOM 856 C CA . GLU B 1 19 ? 7.715 12.992 13.078 1 93.88 19 GLU B CA 1
ATOM 857 C C . GLU B 1 19 ? 7.93 12.805 14.578 1 93.88 19 GLU B C 1
ATOM 859 O O . GLU B 1 19 ? 8.555 11.836 15 1 93.88 19 GLU B O 1
ATOM 864 N N . LYS B 1 20 ? 7.41 13.586 15.359 1 93.94 20 LYS B N 1
ATOM 865 C CA . LYS B 1 20 ? 7.562 13.523 16.812 1 93.94 20 LYS B CA 1
ATOM 866 C C . LYS B 1 20 ? 6.551 12.562 17.422 1 93.94 20 LYS B C 1
ATOM 868 O O . LYS B 1 20 ? 6.688 12.164 18.594 1 93.94 20 LYS B O 1
ATOM 873 N N . ILE B 1 21 ? 5.555 12.219 16.672 1 95.06 21 ILE B N 1
ATOM 874 C CA . ILE B 1 21 ? 4.5 11.336 17.172 1 95.06 21 ILE B CA 1
ATOM 875 C C . ILE B 1 21 ? 4.977 9.883 17.125 1 95.06 21 ILE B C 1
ATOM 877 O O . ILE B 1 21 ? 5.609 9.461 16.156 1 95.06 21 ILE B O 1
ATOM 881 N N . LYS B 1 22 ? 4.684 9.188 18.203 1 93.75 22 LYS B N 1
ATOM 882 C CA . LYS B 1 22 ? 5.027 7.77 18.25 1 93.75 22 LYS B CA 1
ATOM 883 C C . LYS B 1 22 ? 4.359 7.012 17.109 1 93.75 22 LYS B C 1
ATOM 885 O O . LYS B 1 22 ? 3.195 7.258 16.781 1 93.75 22 LYS B O 1
ATOM 890 N N . LYS B 1 23 ? 5.059 6.078 16.594 1 93.38 23 LYS B N 1
ATOM 891 C CA . LYS B 1 23 ? 4.613 5.316 15.43 1 93.38 23 LYS B CA 1
ATOM 892 C C . LYS B 1 23 ? 3.236 4.699 15.672 1 93.38 23 LYS B C 1
ATOM 894 O O . LYS B 1 23 ? 2.326 4.863 14.859 1 93.38 23 LYS B O 1
ATOM 899 N N . ASP B 1 24 ? 3.127 3.994 16.828 1 94.62 24 ASP B N 1
ATOM 900 C CA . ASP B 1 24 ? 1.873 3.309 17.141 1 94.62 24 ASP B CA 1
ATOM 901 C C . ASP B 1 24 ? 0.725 4.305 17.281 1 94.62 24 ASP B C 1
ATOM 903 O O . ASP B 1 24 ? -0.396 4.039 16.844 1 94.62 24 ASP B O 1
ATOM 907 N N . GLU B 1 25 ? 1.017 5.414 17.828 1 96.25 25 GLU B N 1
ATOM 908 C CA . GLU B 1 25 ? 0.009 6.457 17.984 1 96.25 25 GLU B CA 1
ATOM 909 C C . GLU B 1 25 ? -0.376 7.062 16.641 1 96.25 25 GLU B C 1
ATOM 911 O O . GLU B 1 25 ? -1.558 7.285 16.375 1 96.25 25 GLU B O 1
ATOM 916 N N . LEU B 1 26 ? 0.601 7.281 15.852 1 95.81 26 LEU B N 1
ATOM 917 C CA . LEU B 1 26 ? 0.364 7.836 14.523 1 95.81 26 LEU B CA 1
ATOM 918 C C . LEU B 1 26 ? -0.5 6.895 13.688 1 95.81 26 LEU B C 1
ATOM 920 O O . LEU B 1 26 ? -1.456 7.332 13.047 1 95.81 26 LEU B O 1
ATOM 924 N N . LYS B 1 27 ? -0.176 5.66 13.734 1 96.38 27 LYS B N 1
ATOM 925 C CA . LYS B 1 27 ? -0.944 4.66 12.992 1 96.38 27 LYS B CA 1
ATOM 926 C C . LYS B 1 27 ? -2.402 4.645 13.445 1 96.38 27 LYS B C 1
ATOM 928 O O . LYS B 1 27 ? -3.312 4.633 12.617 1 96.38 27 LYS B O 1
ATOM 933 N N . LYS B 1 28 ? -2.631 4.648 14.703 1 97.69 28 LYS B N 1
ATOM 934 C CA . LYS B 1 28 ? -3.982 4.656 15.258 1 97.69 28 LYS B CA 1
ATOM 935 C C . LYS B 1 28 ? -4.746 5.902 14.82 1 97.69 28 LYS B C 1
ATOM 937 O O . LYS B 1 28 ? -5.926 5.82 14.469 1 97.69 28 LYS B O 1
ATOM 942 N N . SER B 1 29 ? -4.066 7.012 14.906 1 97.88 29 SER B N 1
ATOM 943 C CA . SER B 1 29 ? -4.699 8.273 14.539 1 97.88 29 SER B CA 1
ATOM 944 C C . SER B 1 29 ? -5.062 8.297 13.055 1 97.88 29 SER B C 1
ATOM 946 O O . SER B 1 29 ? -6.16 8.727 12.688 1 97.88 29 SER B O 1
ATOM 948 N N . LEU B 1 30 ? -4.188 7.828 12.234 1 98.06 30 LEU B N 1
ATOM 949 C CA . LEU B 1 30 ? -4.469 7.742 10.805 1 98.06 30 LEU B CA 1
ATOM 950 C C . LEU B 1 30 ? -5.645 6.809 10.531 1 98.06 30 LEU B C 1
ATOM 952 O O . LEU B 1 30 ? -6.496 7.109 9.695 1 98.06 30 LEU B O 1
ATOM 956 N N . TYR B 1 31 ? -5.613 5.711 11.219 1 98.12 31 TYR B N 1
ATOM 957 C CA . TYR B 1 31 ? -6.738 4.793 11.078 1 98.12 31 TYR B CA 1
ATOM 958 C C . TYR B 1 31 ? -8.055 5.48 11.422 1 98.12 31 TYR B C 1
ATOM 960 O O . TYR B 1 31 ? -9.039 5.355 10.695 1 98.12 31 TYR B O 1
ATOM 968 N N . ALA B 1 32 ? -8.094 6.215 12.484 1 97.81 32 ALA B N 1
ATOM 969 C CA . ALA B 1 32 ? -9.297 6.895 12.953 1 97.81 32 ALA B CA 1
ATOM 970 C C . ALA B 1 32 ? -9.781 7.922 11.93 1 97.81 32 ALA B C 1
ATOM 972 O O . ALA B 1 32 ? -10.984 8.055 11.695 1 97.81 32 ALA B O 1
ATOM 973 N N . ILE B 1 33 ? -8.898 8.602 11.281 1 97.25 33 ILE B N 1
ATOM 974 C CA . ILE B 1 33 ? -9.219 9.68 10.352 1 97.25 33 ILE B CA 1
ATOM 975 C C . ILE B 1 33 ? -9.664 9.086 9.016 1 97.25 33 ILE B C 1
ATOM 977 O O . ILE B 1 33 ? -10.68 9.5 8.453 1 97.25 33 ILE B O 1
ATOM 981 N N . PHE B 1 34 ? -9 8.133 8.5 1 98.19 34 PHE B N 1
ATOM 982 C CA . PHE B 1 34 ? -9.195 7.672 7.129 1 98.19 34 PHE B CA 1
ATOM 983 C C . PHE B 1 34 ? -10.266 6.594 7.07 1 98.19 34 PHE B C 1
ATOM 985 O O . PHE B 1 34 ? -10.797 6.293 5.996 1 98.19 34 PHE B O 1
ATOM 992 N N . SER B 1 35 ? -10.594 6.016 8.188 1 98.12 35 SER B N 1
ATOM 993 C CA . SER B 1 35 ? -11.594 4.961 8.203 1 98.12 35 SER B CA 1
ATOM 994 C C . SER B 1 35 ? -12.953 5.477 7.723 1 98.12 35 SER B C 1
ATOM 996 O O . SER B 1 35 ? -13.805 4.699 7.305 1 98.12 35 SER B O 1
ATOM 998 N N . GLN B 1 36 ? -13.164 6.746 7.832 1 97.62 36 GLN B N 1
ATOM 999 C CA . GLN B 1 36 ? -14.438 7.328 7.426 1 97.62 36 GLN B CA 1
ATOM 1000 C C . GLN B 1 36 ? -14.648 7.199 5.918 1 97.62 36 GLN B C 1
ATOM 1002 O O . GLN B 1 36 ? -15.766 7.332 5.43 1 97.62 36 GLN B O 1
ATOM 1007 N N . PHE B 1 37 ? -13.648 7.031 5.199 1 98 37 PHE B N 1
ATOM 1008 C CA . PHE B 1 37 ? -13.758 7.016 3.744 1 98 37 PHE B CA 1
ATOM 1009 C C . PHE B 1 37 ? -13.977 5.594 3.232 1 98 37 PHE B C 1
ATOM 1011 O O . PHE B 1 37 ? -14.266 5.395 2.053 1 98 37 PHE B O 1
ATOM 1018 N N . GLY B 1 38 ? -13.719 4.621 4.141 1 97.56 38 GLY B N 1
ATOM 1019 C CA . GLY B 1 38 ? -13.914 3.232 3.754 1 97.56 38 GLY B CA 1
ATOM 1020 C C . GLY B 1 38 ? -13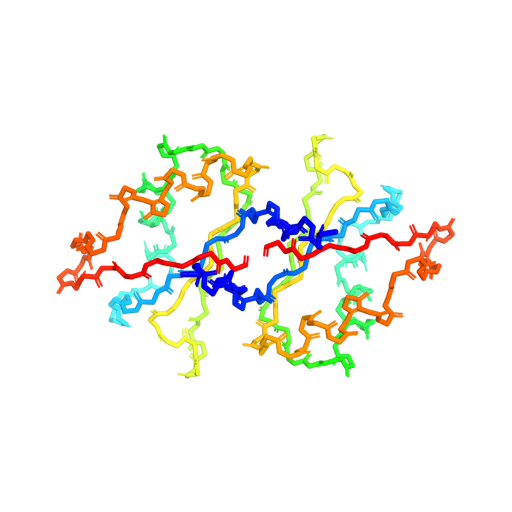.031 2.27 4.527 1 97.56 38 GLY B C 1
ATOM 1021 O O . GLY B 1 38 ? -12.273 2.684 5.406 1 97.56 38 GLY B O 1
ATOM 1022 N N . GLN B 1 39 ? -13.18 1.029 4.18 1 95.56 39 GLN B N 1
ATOM 1023 C CA . GLN B 1 39 ? -12.406 -0.014 4.852 1 95.56 39 GLN B CA 1
ATOM 1024 C C . GLN B 1 39 ? -10.922 0.102 4.523 1 95.56 39 GLN B C 1
ATOM 1026 O O . GLN B 1 39 ? -10.547 0.233 3.355 1 95.56 39 GLN B O 1
ATOM 1031 N N . ILE B 1 40 ? -10.172 0.037 5.59 1 96.25 40 ILE B N 1
ATOM 1032 C CA . ILE B 1 40 ? -8.719 0.093 5.465 1 96.25 40 ILE B CA 1
ATOM 1033 C C . ILE B 1 40 ? -8.141 -1.314 5.578 1 96.25 40 ILE B C 1
ATOM 1035 O O . ILE B 1 40 ? -8.453 -2.049 6.52 1 96.25 40 ILE B O 1
ATOM 1039 N N . LEU B 1 41 ? -7.348 -1.624 4.617 1 93.5 41 LEU B N 1
ATOM 1040 C CA . LEU B 1 41 ? -6.688 -2.924 4.66 1 93.5 41 LEU B CA 1
ATOM 1041 C C . LEU B 1 41 ? -5.457 -2.879 5.559 1 93.5 41 LEU B C 1
ATOM 1043 O O . LEU B 1 41 ? -5.219 -3.805 6.34 1 93.5 41 LEU B O 1
ATOM 1047 N N . ASP B 1 42 ? -4.684 -1.822 5.402 1 94.12 42 ASP B N 1
ATOM 1048 C CA . ASP B 1 42 ? -3.484 -1.674 6.219 1 94.12 42 ASP B CA 1
ATOM 1049 C C . ASP B 1 42 ? -2.936 -0.251 6.137 1 94.12 42 ASP B C 1
ATOM 1051 O O . ASP B 1 42 ? -3.264 0.493 5.211 1 94.12 42 ASP B O 1
ATOM 1055 N N . ILE B 1 43 ? -2.234 0.115 7.145 1 96.44 43 ILE B N 1
ATOM 1056 C CA . ILE B 1 43 ? -1.505 1.378 7.168 1 96.44 43 ILE B CA 1
ATOM 1057 C C . ILE B 1 43 ? -0.023 1.115 7.422 1 96.44 43 ILE B C 1
ATOM 1059 O O . ILE B 1 43 ? 0.336 0.433 8.383 1 96.44 43 ILE B O 1
ATOM 1063 N N . LEU B 1 44 ? 0.747 1.576 6.535 1 94.56 44 LEU B N 1
ATOM 1064 C CA . LEU B 1 44 ? 2.193 1.499 6.715 1 94.56 44 LEU B CA 1
ATOM 1065 C C . LEU B 1 44 ? 2.75 2.832 7.207 1 94.56 44 LEU B C 1
ATOM 1067 O O . LEU B 1 44 ? 2.555 3.865 6.562 1 94.56 44 LEU B O 1
ATOM 1071 N N . VAL B 1 45 ? 3.299 2.727 8.406 1 92.69 45 VAL B N 1
ATOM 1072 C CA . VAL B 1 45 ? 4.016 3.877 8.945 1 92.69 45 VAL B CA 1
ATOM 1073 C C . VAL B 1 45 ? 5.473 3.5 9.211 1 92.69 45 VAL B C 1
ATOM 1075 O O . VAL B 1 45 ? 5.75 2.518 9.906 1 92.69 45 VAL B O 1
ATOM 1078 N N . SER B 1 46 ? 6.387 3.959 8.359 1 76.75 46 SER B N 1
ATOM 1079 C CA . SER B 1 46 ? 7.777 3.576 8.578 1 76.75 46 SER B CA 1
ATOM 1080 C C . SER B 1 46 ? 8.547 4.672 9.312 1 76.75 46 SER B C 1
ATOM 1082 O O . SER B 1 46 ? 8.227 5.855 9.18 1 76.75 46 SER B O 1
ATOM 1084 N N . ARG B 1 47 ? 9.398 4.238 10.227 1 70.81 47 ARG B N 1
ATOM 1085 C CA . ARG B 1 47 ? 10.227 5.191 10.953 1 70.81 47 ARG B CA 1
ATOM 1086 C C . ARG B 1 47 ? 11.664 5.176 10.43 1 70.81 47 ARG B C 1
ATOM 1088 O O . ARG B 1 47 ? 12.586 5.621 11.117 1 70.81 47 ARG B O 1
ATOM 1095 N N . SER B 1 48 ? 11.711 4.473 9.32 1 73.5 48 SER B N 1
ATOM 1096 C CA . SER B 1 48 ? 13.07 4.574 8.797 1 73.5 48 SER B CA 1
ATOM 1097 C C . SER B 1 48 ? 13.422 6.016 8.453 1 73.5 48 SER B C 1
ATOM 1099 O O . SER B 1 48 ? 12.539 6.844 8.242 1 73.5 48 SER B O 1
ATOM 1101 N N . LEU B 1 49 ? 14.68 6.34 8.695 1 70.06 49 LEU B N 1
ATOM 1102 C CA . LEU B 1 49 ? 15.164 7.695 8.469 1 70.06 49 LEU B CA 1
ATOM 1103 C C . LEU B 1 49 ? 14.656 8.242 7.137 1 70.06 49 LEU B C 1
ATOM 1105 O O . LEU B 1 49 ? 14.242 9.398 7.055 1 70.06 49 LEU B O 1
ATOM 1109 N N . LYS B 1 50 ? 14.578 7.395 6.164 1 75.94 50 LYS B N 1
ATOM 1110 C CA . LYS B 1 50 ? 14.234 7.867 4.828 1 75.94 50 LYS B CA 1
ATOM 1111 C C . LYS B 1 50 ? 12.719 7.941 4.652 1 75.94 50 LYS B C 1
ATOM 1113 O O . LYS B 1 50 ? 12.227 8.609 3.736 1 75.94 50 LYS B O 1
ATOM 1118 N N . MET B 1 51 ? 12.023 7.438 5.629 1 78.62 51 MET B N 1
ATOM 1119 C CA . MET B 1 51 ? 10.57 7.406 5.48 1 78.62 51 MET B CA 1
ATOM 1120 C C . MET B 1 51 ? 9.883 8.094 6.66 1 78.62 51 MET B C 1
ATOM 1122 O O . MET B 1 51 ? 8.727 7.809 6.965 1 78.62 51 MET B O 1
ATOM 1126 N N . ARG B 1 52 ? 10.664 9.062 7.25 1 86.62 52 ARG B N 1
ATOM 1127 C CA . ARG B 1 52 ? 10.07 9.82 8.352 1 86.62 52 ARG B CA 1
ATOM 1128 C C . ARG B 1 52 ? 9 10.773 7.848 1 86.62 52 ARG B C 1
ATOM 1130 O O . ARG B 1 52 ? 9.164 11.406 6.801 1 86.62 52 ARG B O 1
ATOM 1137 N N . GLY B 1 53 ? 7.902 10.781 8.578 1 93 53 GLY B N 1
ATOM 1138 C CA . GLY B 1 53 ? 6.824 11.688 8.211 1 93 53 GLY B CA 1
ATOM 1139 C C . GLY B 1 53 ? 5.992 11.188 7.047 1 93 53 GLY B C 1
ATOM 1140 O O . GLY B 1 53 ? 5.301 11.969 6.391 1 93 53 GLY B O 1
ATOM 1141 N N . GLN B 1 54 ? 6.172 9.922 6.699 1 93.75 54 GLN B N 1
ATOM 1142 C CA . GLN B 1 54 ? 5.434 9.344 5.578 1 93.75 54 GLN B CA 1
ATOM 1143 C C . GLN B 1 54 ? 4.582 8.164 6.027 1 93.75 54 GLN B C 1
ATOM 1145 O O . GLN B 1 54 ? 4.875 7.527 7.043 1 93.75 54 GLN B O 1
ATOM 1150 N N . ALA B 1 55 ? 3.541 7.949 5.281 1 95.88 55 ALA B N 1
ATOM 1151 C CA . ALA B 1 55 ? 2.68 6.797 5.531 1 95.88 55 ALA B CA 1
ATOM 1152 C C . ALA B 1 55 ? 1.955 6.371 4.258 1 95.88 55 ALA B C 1
ATOM 1154 O O . ALA B 1 55 ? 1.851 7.148 3.305 1 95.88 55 ALA B O 1
ATOM 1155 N N . PHE B 1 56 ? 1.591 5.203 4.215 1 95.5 56 PHE B N 1
ATOM 1156 C CA . PHE B 1 56 ? 0.736 4.66 3.166 1 95.5 56 PHE B CA 1
ATOM 1157 C C . PHE B 1 56 ? -0.55 4.094 3.756 1 95.5 56 PHE B C 1
ATOM 1159 O O . PHE B 1 56 ? -0.512 3.338 4.73 1 95.5 56 PHE B O 1
ATOM 1166 N N . VAL B 1 57 ? -1.639 4.465 3.188 1 96.94 57 VAL B N 1
ATOM 1167 C CA . VAL B 1 57 ? -2.938 3.91 3.557 1 96.94 57 VAL B CA 1
ATOM 1168 C C . VAL B 1 57 ? -3.498 3.09 2.396 1 96.94 57 VAL B C 1
ATOM 1170 O O . VAL B 1 57 ? -3.695 3.611 1.297 1 96.94 57 VAL B O 1
ATOM 1173 N N . ILE B 1 58 ? -3.742 1.878 2.691 1 96 58 ILE B N 1
ATOM 1174 C CA . ILE B 1 58 ? -4.293 0.992 1.67 1 96 58 ILE B CA 1
ATOM 1175 C C . ILE B 1 58 ? -5.773 0.745 1.945 1 96 58 ILE B C 1
ATOM 1177 O O . ILE B 1 58 ? -6.129 0.144 2.961 1 96 58 ILE B O 1
ATOM 1181 N N . PHE B 1 59 ? -6.555 1.135 0.964 1 95.69 59 PHE B N 1
ATOM 1182 C CA . PHE B 1 59 ? -7.996 0.944 1.064 1 95.69 59 PHE B CA 1
ATOM 1183 C C . PHE B 1 59 ? -8.43 -0.315 0.324 1 95.69 59 PHE B C 1
ATOM 1185 O O . PHE B 1 59 ? -7.781 -0.732 -0.636 1 95.69 59 PHE B O 1
ATOM 1192 N N . LYS B 1 60 ? -9.492 -0.783 0.821 1 92.44 60 LYS B N 1
ATOM 1193 C CA . LYS B 1 60 ? -10.094 -1.914 0.12 1 92.44 60 LYS B CA 1
ATOM 1194 C C . LYS B 1 60 ? -10.648 -1.488 -1.236 1 92.44 60 LYS B C 1
ATOM 1196 O O . LYS B 1 60 ? -10.484 -2.197 -2.23 1 92.44 60 LYS B O 1
ATOM 1201 N N . GLU B 1 61 ? -11.281 -0.356 -1.228 1 93.94 61 GLU B N 1
ATOM 1202 C CA . GLU B 1 61 ? -11.93 0.139 -2.438 1 93.94 61 GLU B CA 1
ATOM 1203 C C . GLU B 1 61 ? -11.195 1.346 -3.008 1 93.94 61 GLU B C 1
ATOM 1205 O O . GLU B 1 61 ? -10.773 2.236 -2.264 1 93.94 61 GLU B O 1
ATOM 1210 N N . VAL B 1 62 ? -11.102 1.406 -4.344 1 93.12 62 VAL B N 1
ATOM 1211 C CA . VAL B 1 62 ? -10.461 2.506 -5.055 1 93.12 62 VAL B CA 1
ATOM 1212 C C . VAL B 1 62 ? -11.195 3.812 -4.762 1 93.12 62 VAL B C 1
ATOM 1214 O O . VAL B 1 62 ? -10.57 4.859 -4.582 1 93.12 62 VAL B O 1
ATOM 1217 N N . SER B 1 63 ? -12.492 3.766 -4.75 1 95.44 63 SER B N 1
ATOM 1218 C CA . SER B 1 63 ? -13.297 4.957 -4.496 1 95.44 63 SER B CA 1
ATOM 1219 C C . SER B 1 63 ? -12.969 5.566 -3.137 1 95.44 63 SER B C 1
ATOM 1221 O O . SER B 1 63 ? -12.977 6.789 -2.98 1 95.44 63 SER B O 1
ATOM 1223 N N . SER B 1 64 ? -12.656 4.711 -2.156 1 97.06 64 SER B N 1
ATOM 1224 C CA . SER B 1 64 ? -12.273 5.191 -0.833 1 97.06 64 SER B CA 1
ATOM 1225 C C . SER B 1 64 ? -10.977 5.996 -0.888 1 97.06 64 SER B C 1
ATOM 1227 O O . SER B 1 64 ? -10.891 7.074 -0.302 1 97.06 64 SER B O 1
ATOM 1229 N N . ALA B 1 65 ? -10.039 5.469 -1.634 1 95.81 65 ALA B N 1
ATOM 1230 C CA . ALA B 1 65 ? -8.758 6.152 -1.781 1 95.81 65 ALA B CA 1
ATOM 1231 C C . ALA B 1 65 ? -8.938 7.508 -2.467 1 95.81 65 ALA B C 1
ATOM 1233 O O . ALA B 1 65 ? -8.383 8.516 -2.016 1 95.81 65 ALA B O 1
ATOM 1234 N N . THR B 1 66 ? -9.719 7.504 -3.475 1 94.38 66 THR B N 1
ATOM 1235 C CA . THR B 1 66 ? -9.953 8.727 -4.238 1 94.38 66 THR B CA 1
ATOM 1236 C C . THR B 1 66 ? -10.648 9.773 -3.381 1 94.38 66 THR B C 1
ATOM 1238 O O . THR B 1 66 ? -10.258 10.945 -3.387 1 94.38 66 THR B O 1
ATOM 1241 N N . ASN B 1 67 ? -11.648 9.391 -2.629 1 96.31 67 ASN B N 1
ATOM 1242 C CA . ASN B 1 67 ? -12.375 10.312 -1.758 1 96.31 67 ASN B CA 1
ATOM 1243 C C . ASN B 1 67 ? -11.484 10.852 -0.645 1 96.31 67 ASN B C 1
ATOM 1245 O O . ASN B 1 67 ? -11.555 12.031 -0.303 1 96.31 67 ASN B O 1
ATOM 1249 N N . ALA B 1 68 ? -10.742 9.898 -0.116 1 97.12 68 ALA B N 1
ATOM 1250 C CA . ALA B 1 68 ? -9.82 10.312 0.94 1 97.12 68 ALA B CA 1
ATOM 1251 C C . ALA B 1 68 ? -8.836 11.367 0.434 1 97.12 68 ALA B C 1
ATOM 1253 O O . ALA B 1 68 ? -8.578 12.359 1.115 1 97.12 68 ALA B O 1
ATOM 1254 N N . LEU B 1 69 ? -8.258 11.086 -0.711 1 94.19 69 LEU B N 1
ATOM 1255 C CA . LEU B 1 69 ? -7.309 12.016 -1.307 1 94.19 69 LEU B CA 1
ATOM 1256 C C . LEU B 1 69 ? -7.91 13.414 -1.428 1 94.19 69 LEU B C 1
ATOM 1258 O O . LEU B 1 69 ? -7.309 14.391 -0.986 1 94.19 69 LEU B O 1
ATOM 1262 N N . ARG B 1 70 ? -9.023 13.492 -1.979 1 93 70 ARG B N 1
ATOM 1263 C CA . ARG B 1 70 ? -9.688 14.766 -2.232 1 93 70 ARG B CA 1
ATOM 1264 C C . ARG B 1 70 ? -10.047 15.469 -0.927 1 93 70 ARG B C 1
ATOM 1266 O O . ARG B 1 70 ? -9.883 16.688 -0.804 1 93 70 ARG B O 1
ATOM 1273 N N . SER B 1 71 ? -10.477 14.758 0.058 1 96.44 71 SER B N 1
ATOM 1274 C CA . SER B 1 71 ? -11.016 15.32 1.29 1 96.44 71 SER B CA 1
ATOM 1275 C C . SER B 1 71 ? -9.906 15.727 2.25 1 96.44 71 SER B C 1
ATOM 1277 O O . SER B 1 71 ? -10.094 16.609 3.082 1 96.44 71 SER B O 1
ATOM 1279 N N . MET B 1 72 ? -8.727 15.07 2.068 1 96.44 72 MET B N 1
ATOM 1280 C CA . MET B 1 72 ? -7.754 15.172 3.152 1 96.44 72 MET B CA 1
ATOM 1281 C C . MET B 1 72 ? -6.562 16.031 2.736 1 96.44 72 MET B C 1
ATOM 1283 O O . MET B 1 72 ? -5.664 16.281 3.541 1 96.44 72 MET B O 1
ATOM 1287 N N . GLN B 1 73 ? -6.574 16.453 1.563 1 94.06 73 GLN B N 1
ATOM 1288 C CA . GLN B 1 73 ? -5.473 17.266 1.067 1 94.06 73 GLN B CA 1
ATOM 1289 C C . GLN B 1 73 ? -5.324 18.547 1.886 1 94.06 73 GLN B C 1
ATOM 1291 O O . GLN B 1 73 ? -6.262 19.344 1.985 1 94.06 73 GLN B O 1
ATOM 1296 N N . GLY B 1 74 ? -4.16 18.703 2.459 1 94.31 74 GLY B N 1
ATOM 1297 C CA . GLY B 1 74 ? -3.883 19.922 3.217 1 94.31 74 GLY B CA 1
ATOM 1298 C C . GLY B 1 74 ? -4.547 19.938 4.582 1 94.31 74 GLY B C 1
ATOM 1299 O O . GLY B 1 74 ? -4.461 20.922 5.309 1 94.31 74 GLY B O 1
ATOM 1300 N N . PHE B 1 75 ? -5.16 18.922 4.906 1 95.44 75 PHE B N 1
ATOM 1301 C CA . PHE B 1 75 ? -5.844 18.859 6.191 1 95.44 75 PHE B CA 1
ATOM 1302 C C . PHE B 1 75 ? -4.848 18.922 7.34 1 95.44 75 PHE B C 1
ATOM 1304 O O . PHE B 1 75 ? -3.826 18.234 7.332 1 95.44 75 PHE B O 1
ATOM 1311 N N . PRO B 1 76 ? -5.09 19.781 8.312 1 97.12 76 PRO B N 1
ATOM 1312 C CA . PRO B 1 76 ? -4.203 19.844 9.477 1 97.12 76 PRO B CA 1
ATOM 1313 C C . PRO B 1 76 ? -4.242 18.578 10.32 1 97.12 76 PRO B C 1
ATOM 1315 O O . PRO B 1 76 ? -5.324 18.078 10.656 1 97.12 76 PRO B O 1
ATOM 1318 N N . PHE B 1 77 ? -3.053 18.125 10.641 1 97.12 77 PHE B N 1
ATOM 1319 C CA . PHE B 1 77 ? -2.898 16.875 11.383 1 97.12 77 PHE B CA 1
ATOM 1320 C C . PHE B 1 77 ? -1.673 16.938 12.281 1 97.12 77 PHE B C 1
ATOM 1322 O O . PHE B 1 77 ? -0.539 16.953 11.805 1 97.12 77 PHE B O 1
ATOM 1329 N N . TYR B 1 78 ? -1.89 16.922 13.648 1 96.94 78 TYR B N 1
ATOM 1330 C CA . TYR B 1 78 ? -0.832 17.094 14.641 1 96.94 78 TYR B CA 1
ATOM 1331 C C . TYR B 1 78 ? 0.046 18.297 14.289 1 96.94 78 TYR B C 1
ATOM 1333 O O . TYR B 1 78 ? 1.273 18.188 14.242 1 96.94 78 TYR B O 1
ATOM 1341 N N . ASP B 1 79 ? -0.58 19.344 13.969 1 96.19 79 ASP B N 1
ATOM 1342 C CA . ASP B 1 79 ? 0.03 20.656 13.797 1 96.19 79 ASP B CA 1
ATOM 1343 C C . ASP B 1 79 ? 0.76 20.75 12.461 1 96.19 79 ASP B C 1
ATOM 1345 O O . ASP B 1 79 ? 1.604 21.625 12.266 1 96.19 79 ASP B O 1
ATOM 1349 N N . LYS B 1 80 ? 0.594 19.922 11.547 1 96.94 80 LYS B N 1
ATOM 1350 C CA . LYS B 1 80 ? 1.147 19.953 10.195 1 96.94 80 LYS B CA 1
ATOM 1351 C C . LYS B 1 80 ? 0.07 19.672 9.156 1 96.94 80 LYS B C 1
ATOM 1353 O O . LYS B 1 80 ? -0.802 18.828 9.367 1 96.94 80 LYS B O 1
ATOM 1358 N N . PRO B 1 81 ? 0.133 20.406 8.039 1 97.31 81 PRO B N 1
ATOM 1359 C CA . PRO B 1 81 ? -0.784 20.031 6.961 1 97.31 81 PRO B CA 1
ATOM 1360 C C . PRO B 1 81 ? -0.416 18.703 6.312 1 97.31 81 PRO B C 1
ATOM 1362 O O . PRO B 1 81 ? 0.736 18.5 5.918 1 97.31 81 PRO B O 1
ATOM 1365 N N . MET B 1 82 ? -1.352 17.812 6.223 1 96.31 82 MET B N 1
ATOM 1366 C CA . MET B 1 82 ? -1.147 16.516 5.582 1 96.31 82 MET B CA 1
ATOM 1367 C C . MET B 1 82 ? -1.26 16.625 4.066 1 96.31 82 MET B C 1
ATOM 1369 O O . MET B 1 82 ? -2.199 17.234 3.555 1 96.31 82 MET B O 1
ATOM 1373 N N . TRP B 1 83 ? -0.274 16.094 3.359 1 95.75 83 TRP B N 1
ATOM 1374 C CA . T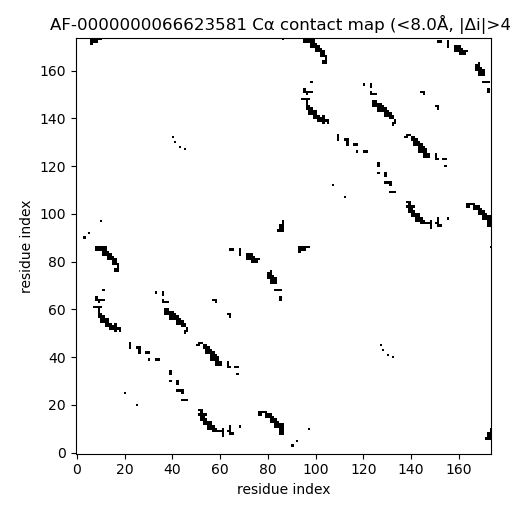RP B 1 83 ? -0.315 16.031 1.902 1 95.75 83 TRP B CA 1
ATOM 1375 C C . TRP B 1 83 ? -0.509 14.602 1.421 1 95.75 83 TRP B C 1
ATOM 1377 O O . TRP B 1 83 ? 0.213 13.695 1.844 1 95.75 83 TRP B O 1
ATOM 1387 N N . CYS B 1 84 ? -1.543 14.453 0.607 1 95.19 84 CYS B N 1
ATOM 1388 C CA . CYS B 1 84 ? -1.902 13.117 0.137 1 95.19 84 CYS B CA 1
ATOM 1389 C C . CYS B 1 84 ? -1.722 13 -1.372 1 95.19 84 CYS B C 1
ATOM 1391 O O . CYS B 1 84 ? -1.965 13.961 -2.104 1 95.19 84 CYS B O 1
ATOM 1393 N N . HIS B 1 85 ? -1.29 11.812 -1.752 1 92.44 85 HIS B N 1
ATOM 1394 C CA . HIS B 1 85 ? -1.138 11.484 -3.164 1 92.44 85 HIS B CA 1
ATOM 1395 C C . HIS B 1 85 ? -1.548 10.039 -3.438 1 92.44 85 HIS B C 1
ATOM 1397 O O . HIS B 1 85 ? -1.452 9.188 -2.553 1 92.44 85 HIS B O 1
ATOM 1403 N N . LEU B 1 86 ? -2.057 9.875 -4.695 1 90.12 86 LEU B N 1
ATOM 1404 C CA . LEU B 1 86 ? -2.287 8.484 -5.074 1 90.12 86 LEU B CA 1
ATOM 1405 C C . LEU B 1 86 ? -0.967 7.758 -5.316 1 90.12 86 LEU B C 1
ATOM 1407 O O . LEU B 1 86 ? -0.028 8.336 -5.867 1 90.12 86 LEU B O 1
ATOM 1411 N N . SER B 1 87 ? -0.978 6.484 -4.832 1 85.88 87 SER B N 1
ATOM 1412 C CA . SER B 1 87 ? 0.278 5.754 -4.945 1 85.88 87 SER B CA 1
ATOM 1413 C C . SER B 1 87 ? 0.031 4.27 -5.191 1 85.88 87 SER B C 1
ATOM 1415 O O . SER B 1 87 ? -0.864 3.674 -4.586 1 85.88 87 SER B O 1
#

pLDDT: mean 88.87, std 16.32, range [20.94, 98.19]

Secondary structure (DSSP, 8-state):
----------EEEEE---TTS-HHHHHHHHHHHHGGGS-EEEEEE--SGGGTT-EEEEESSHHHHHHHHHHHTT-EETTEE-EEEE-/----------EEEEE---TTS-HHHHHHHHHHHHGGGS-EEEEEE--SGGGTT-EEEEESSHHHHHHHHHHHTT-EETTEE-EEEE-

Sequence (174 aa):
MAVPETRPNHTIYINNLNEKIKKDELKKSLYAIFSQFGQILDILVSRSLKMRGQAFVIFKEVSSATNALRSMQGFPFYDKPMWCHLSMAVPETRPNHTIYINNLNEKIKKDELKKSLYAIFSQFGQILDILVSRSLKMRGQAFVIFKEVSSATNALRSMQGFPFYDKPMWCHLS